Protein AF-A0A2W4Q2W7-F1 (afdb_monomer)

Radius of gyration: 11.34 Å; Cα contacts (8 Å, |Δi|>4): 76; chains: 1; bounding box: 24×24×31 Å

Mean predicted aligned error: 6.4 Å

Solvent-accessible surface area (backbone atoms only — not comparable to full-atom values): 4370 Å² total; per-residue (Å²): 116,51,70,60,37,36,40,64,37,59,73,33,70,70,42,32,53,49,44,49,71,70,28,45,72,55,59,72,32,68,56,42,76,54,67,34,23,81,32,26,65,74,64,48,19,80,80,39,48,82,61,40,26,73,71,47,44,51,51,52,50,54,55,41,48,76,74,28,85,70,67,65,62,62,80,63,128

Structure (mmCIF, N/CA/C/O backbone):
data_AF-A0A2W4Q2W7-F1
#
_entry.id   AF-A0A2W4Q2W7-F1
#
loop_
_atom_site.group_PDB
_atom_site.id
_atom_site.type_symbol
_atom_site.label_atom_id
_atom_site.label_alt_id
_atom_site.label_comp_id
_atom_site.label_asym_id
_atom_site.label_entity_id
_atom_site.label_seq_id
_atom_site.pdbx_PDB_ins_code
_atom_site.Cartn_x
_atom_site.Cartn_y
_atom_site.Cartn_z
_atom_site.occupancy
_atom_site.B_iso_or_equiv
_atom_site.auth_seq_id
_atom_site.auth_comp_id
_atom_site.auth_asym_id
_atom_site.auth_atom_id
_atom_site.pdbx_PDB_model_num
ATOM 1 N N . MET A 1 1 ? 5.574 2.062 16.321 1.00 33.97 1 MET A N 1
ATOM 2 C CA . MET A 1 1 ? 4.711 2.788 15.363 1.00 33.97 1 MET A CA 1
ATOM 3 C C . MET A 1 1 ? 4.313 1.778 14.307 1.00 33.97 1 MET A C 1
ATOM 5 O O . MET A 1 1 ? 5.177 1.308 13.587 1.00 33.97 1 MET A O 1
ATOM 9 N N . SER A 1 2 ? 3.075 1.302 14.344 1.00 50.56 2 SER A N 1
ATOM 10 C CA . SER A 1 2 ? 2.645 0.119 13.593 1.00 50.56 2 SER A CA 1
ATOM 11 C C . SER A 1 2 ? 2.331 0.498 12.153 1.00 50.56 2 SER A C 1
ATOM 13 O O . SER A 1 2 ? 1.193 0.813 11.821 1.00 50.56 2 SER A O 1
ATOM 15 N N . GLU A 1 3 ? 3.353 0.526 11.314 1.00 63.72 3 GLU A N 1
ATOM 16 C CA . GLU A 1 3 ? 3.181 0.705 9.883 1.00 63.72 3 GLU A CA 1
ATOM 17 C C . GLU A 1 3 ? 2.698 -0.627 9.290 1.00 63.72 3 GLU A C 1
ATOM 19 O O . GLU A 1 3 ? 3.431 -1.617 9.274 1.00 63.72 3 GLU A O 1
ATOM 24 N N . THR A 1 4 ? 1.431 -0.693 8.876 1.00 74.12 4 THR A N 1
ATOM 25 C CA . THR A 1 4 ? 0.859 -1.900 8.268 1.00 74.12 4 THR A CA 1
ATOM 26 C C . THR A 1 4 ? 1.651 -2.270 7.018 1.00 74.12 4 THR A C 1
ATOM 28 O O . THR A 1 4 ? 1.811 -1.455 6.107 1.00 74.12 4 THR A O 1
ATOM 31 N N . GLN A 1 5 ? 2.160 -3.503 6.993 1.00 86.25 5 GLN A N 1
ATOM 32 C CA . GLN A 1 5 ? 2.898 -4.020 5.847 1.00 86.25 5 GLN A CA 1
ATOM 33 C C . GLN A 1 5 ? 1.975 -4.168 4.643 1.00 86.25 5 GLN A C 1
ATOM 35 O O . GLN A 1 5 ? 0.813 -4.566 4.774 1.00 86.25 5 GLN A O 1
ATOM 40 N N . VAL A 1 6 ? 2.519 -3.910 3.459 1.00 87.94 6 VAL A N 1
ATOM 41 C CA . VAL A 1 6 ? 1.798 -4.077 2.196 1.00 87.94 6 VAL A CA 1
ATOM 42 C C . VAL A 1 6 ? 1.370 -5.528 1.996 1.00 87.94 6 VAL A C 1
ATOM 44 O O . VAL A 1 6 ? 0.294 -5.748 1.453 1.00 87.94 6 VAL A O 1
ATOM 47 N N . ALA A 1 7 ? 2.128 -6.515 2.495 1.00 88.25 7 ALA A N 1
ATOM 48 C CA . ALA A 1 7 ? 1.726 -7.924 2.489 1.00 88.25 7 ALA A CA 1
ATOM 49 C C . ALA A 1 7 ? 0.304 -8.104 3.031 1.00 88.25 7 ALA A C 1
ATOM 51 O O . ALA A 1 7 ? -0.551 -8.634 2.333 1.00 88.25 7 ALA A O 1
ATOM 52 N N . THR A 1 8 ? 0.038 -7.572 4.225 1.00 88.06 8 THR A N 1
ATOM 53 C CA . THR A 1 8 ? -1.265 -7.663 4.895 1.00 88.06 8 THR A CA 1
ATOM 54 C C . THR A 1 8 ? -2.380 -7.005 4.085 1.00 88.06 8 THR A C 1
ATOM 56 O O . THR A 1 8 ? -3.500 -7.502 4.069 1.00 88.06 8 THR A O 1
ATOM 59 N N . LEU A 1 9 ? -2.080 -5.893 3.410 1.00 86.50 9 LEU A N 1
ATOM 60 C CA . LEU A 1 9 ? -3.045 -5.184 2.567 1.00 86.50 9 LEU A CA 1
ATOM 61 C C . LEU A 1 9 ? -3.322 -5.923 1.252 1.00 86.50 9 LEU A C 1
ATOM 63 O O . LEU A 1 9 ? -4.426 -5.853 0.734 1.00 86.50 9 LEU A O 1
ATOM 67 N N . LEU A 1 10 ? -2.329 -6.618 0.700 1.00 87.25 10 LEU A N 1
ATOM 68 C CA . LEU A 1 10 ? -2.486 -7.412 -0.519 1.00 87.25 10 LEU A CA 1
ATOM 69 C C . LEU A 1 10 ? -3.191 -8.747 -0.264 1.00 87.25 10 LEU A C 1
ATOM 71 O O . LEU A 1 10 ? -3.909 -9.224 -1.140 1.00 87.25 10 LEU A O 1
ATOM 75 N N . ASP A 1 11 ? -2.986 -9.346 0.911 1.00 88.25 11 ASP A N 1
ATOM 76 C CA . ASP A 1 11 ? -3.694 -10.556 1.342 1.00 88.25 11 ASP A CA 1
ATOM 77 C C . ASP A 1 11 ? -5.185 -10.293 1.614 1.00 88.25 11 ASP A C 1
ATOM 79 O O . ASP A 1 11 ? -6.002 -11.208 1.498 1.00 88.25 11 ASP A O 1
ATOM 83 N N . ASP A 1 12 ? -5.560 -9.053 1.941 1.00 86.38 12 ASP A N 1
ATOM 84 C CA . ASP A 1 12 ? -6.959 -8.669 2.098 1.00 86.38 12 ASP A CA 1
ATOM 85 C C . ASP A 1 12 ? -7.566 -8.244 0.745 1.00 86.38 12 ASP A C 1
ATOM 87 O O . ASP A 1 12 ? -7.120 -7.271 0.132 1.00 86.38 12 ASP A O 1
ATOM 91 N N . PRO A 1 13 ? -8.604 -8.939 0.247 1.00 87.38 13 PRO A N 1
ATOM 92 C CA . PRO A 1 13 ? -9.167 -8.654 -1.069 1.00 87.38 13 PRO A CA 1
ATOM 93 C C . PRO A 1 13 ? -9.823 -7.269 -1.156 1.00 87.38 13 PRO A C 1
ATOM 95 O O . PRO A 1 13 ? -9.852 -6.686 -2.240 1.00 87.38 13 PRO A O 1
ATOM 98 N N . ALA A 1 14 ? -10.331 -6.719 -0.049 1.00 88.06 14 ALA A N 1
ATOM 99 C CA . ALA A 1 14 ? -10.937 -5.392 -0.048 1.00 88.06 14 ALA A CA 1
ATOM 100 C C . ALA A 1 14 ? -9.861 -4.297 -0.077 1.00 88.06 14 ALA A C 1
ATOM 102 O O . ALA A 1 14 ? -9.963 -3.349 -0.858 1.00 88.06 14 ALA A O 1
ATOM 103 N N . ALA A 1 15 ? -8.802 -4.446 0.718 1.00 89.31 15 ALA A N 1
ATOM 104 C CA . ALA A 1 15 ? -7.655 -3.543 0.700 1.00 89.31 15 ALA A CA 1
ATOM 105 C C . ALA A 1 15 ? -6.900 -3.590 -0.639 1.00 89.31 15 ALA A C 1
ATOM 107 O O . ALA A 1 15 ? -6.537 -2.543 -1.177 1.00 89.31 15 ALA A O 1
ATOM 108 N N . ASN A 1 16 ? -6.725 -4.777 -1.219 1.00 89.69 16 ASN A N 1
ATOM 109 C CA . ASN A 1 16 ? -6.081 -4.977 -2.516 1.00 89.69 16 ASN A CA 1
ATOM 110 C C . ASN A 1 16 ? -6.775 -4.176 -3.636 1.00 89.69 16 ASN A C 1
ATOM 112 O O . ASN A 1 16 ? -6.120 -3.495 -4.426 1.00 89.69 16 ASN A O 1
ATOM 116 N N . GLU A 1 17 ? -8.110 -4.174 -3.660 1.00 91.31 17 GLU A N 1
ATOM 117 C CA . GLU A 1 17 ? -8.896 -3.375 -4.608 1.00 91.31 17 GLU A CA 1
AT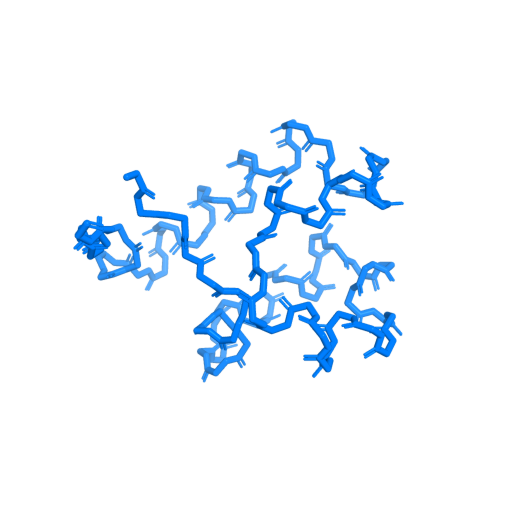OM 118 C C . GLU A 1 17 ? -8.701 -1.862 -4.417 1.00 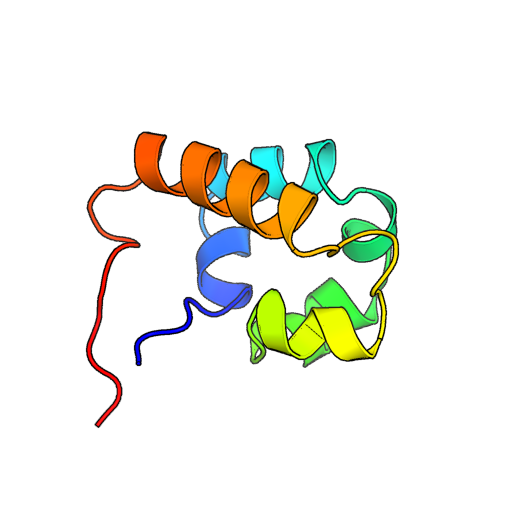91.31 17 GLU A C 1
ATOM 120 O O . GLU A 1 17 ? -8.635 -1.119 -5.401 1.00 91.31 17 GLU A O 1
ATOM 125 N N . VAL A 1 18 ? -8.578 -1.391 -3.170 1.00 89.94 18 VAL A N 1
ATOM 126 C CA . VAL A 1 18 ? -8.265 0.019 -2.877 1.00 89.94 18 VAL A CA 1
ATOM 127 C C . VAL A 1 18 ? -6.877 0.375 -3.393 1.00 89.94 18 VAL A C 1
ATOM 129 O O . VAL A 1 18 ? -6.734 1.378 -4.091 1.00 89.94 18 VAL A O 1
ATOM 132 N N . LEU A 1 19 ? -5.866 -0.450 -3.112 1.00 89.25 19 LEU A N 1
ATOM 133 C CA . LEU A 1 19 ? -4.500 -0.224 -3.590 1.00 89.25 19 LEU A CA 1
ATOM 134 C C . LEU A 1 19 ? -4.457 -0.160 -5.117 1.00 89.25 19 LEU A C 1
ATOM 136 O O . LEU A 1 19 ? -3.934 0.797 -5.682 1.00 89.25 19 LEU A O 1
ATOM 140 N N . LYS A 1 20 ? -5.094 -1.111 -5.798 1.00 91.56 20 LYS A N 1
ATOM 141 C CA . LYS A 1 20 ? -5.153 -1.144 -7.262 1.00 91.56 20 LYS A CA 1
ATOM 142 C C . LYS A 1 20 ? -5.790 0.112 -7.869 1.00 91.56 20 LYS A C 1
ATOM 144 O O . LYS A 1 20 ? -5.369 0.549 -8.936 1.00 91.56 20 LYS A O 1
ATOM 149 N N . LYS A 1 21 ? -6.793 0.699 -7.207 1.00 90.50 21 LYS A N 1
ATOM 150 C CA . LYS A 1 21 ? -7.471 1.927 -7.664 1.00 90.50 21 LYS A CA 1
ATOM 151 C C . LYS A 1 21 ? -6.691 3.196 -7.343 1.00 90.50 21 LYS A C 1
ATOM 153 O O . LYS A 1 21 ? -6.673 4.115 -8.154 1.00 90.50 21 LYS A O 1
ATOM 158 N N . MET A 1 22 ? -6.089 3.256 -6.160 1.00 89.81 22 MET A N 1
ATOM 159 C CA . MET A 1 22 ? -5.446 4.463 -5.644 1.00 89.81 22 MET A CA 1
ATOM 160 C C . MET A 1 22 ? -4.013 4.622 -6.142 1.00 89.81 22 MET A C 1
ATOM 162 O O . MET A 1 22 ? -3.587 5.735 -6.433 1.00 89.81 22 MET A O 1
ATOM 166 N N . ILE A 1 23 ? 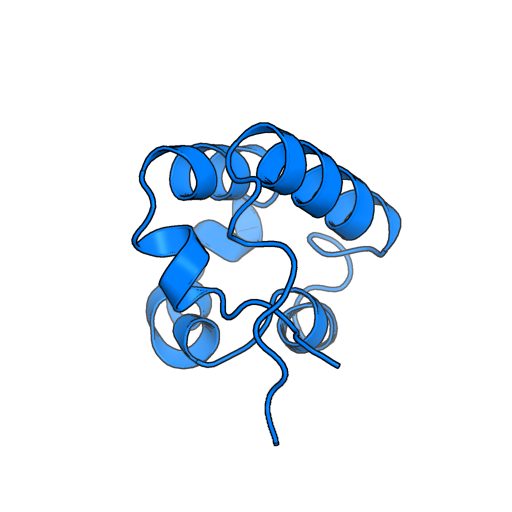-3.271 3.519 -6.234 1.00 90.00 23 ILE A N 1
ATOM 167 C CA . ILE A 1 23 ? -1.848 3.502 -6.590 1.00 90.00 23 ILE A CA 1
ATOM 168 C C . ILE A 1 23 ? -1.582 2.542 -7.761 1.00 90.00 23 ILE A C 1
ATOM 170 O O . ILE A 1 23 ? -0.702 1.693 -7.656 1.00 90.00 23 ILE A O 1
ATOM 174 N N . PRO A 1 24 ? -2.301 2.650 -8.898 1.00 91.12 24 PRO A N 1
ATOM 175 C CA . PRO A 1 24 ? -2.192 1.697 -10.006 1.00 91.12 24 PRO A CA 1
ATOM 176 C C . PRO A 1 24 ? -0.771 1.591 -10.571 1.00 91.12 24 PRO A C 1
ATOM 178 O O . PRO A 1 24 ? -0.359 0.504 -10.960 1.00 91.12 24 PRO A O 1
ATOM 181 N N . THR A 1 25 ? -0.006 2.686 -10.578 1.00 89.56 25 THR A N 1
ATOM 182 C CA . THR A 1 25 ? 1.395 2.705 -11.029 1.00 89.56 25 THR A CA 1
ATOM 183 C C . THR A 1 25 ? 2.297 1.882 -10.110 1.00 89.56 25 THR A C 1
ATOM 185 O O . THR A 1 25 ? 3.047 1.032 -10.580 1.00 89.56 25 THR A O 1
ATOM 188 N N . VAL A 1 26 ? 2.167 2.077 -8.794 1.00 89.38 26 VAL A N 1
ATOM 189 C CA . VAL A 1 26 ? 2.927 1.316 -7.790 1.00 89.38 26 VAL A CA 1
ATOM 190 C C . VAL A 1 26 ? 2.473 -0.137 -7.774 1.00 89.38 26 VAL A C 1
ATOM 192 O O . VAL A 1 26 ? 3.295 -1.040 -7.723 1.00 89.38 26 VAL A O 1
ATOM 195 N N . TYR A 1 27 ? 1.167 -0.372 -7.865 1.00 90.81 27 TYR A N 1
ATOM 196 C CA . TYR A 1 27 ? 0.582 -1.703 -7.917 1.00 90.81 27 TYR A CA 1
ATOM 197 C C . TYR A 1 27 ? 1.055 -2.483 -9.146 1.00 90.81 27 TYR A C 1
ATOM 199 O O . TYR A 1 27 ? 1.368 -3.658 -9.055 1.00 90.81 27 TYR A O 1
ATOM 207 N N . ALA A 1 28 ? 1.168 -1.836 -10.306 1.00 91.56 28 ALA A N 1
ATOM 208 C CA . ALA A 1 28 ? 1.691 -2.477 -11.509 1.00 91.56 28 ALA A CA 1
ATOM 209 C C . ALA A 1 28 ? 3.189 -2.828 -11.414 1.00 91.56 28 ALA A C 1
ATOM 211 O O . ALA A 1 28 ? 3.692 -3.568 -12.260 1.00 91.56 28 ALA A O 1
ATOM 212 N N . ASN A 1 29 ? 3.911 -2.314 -10.415 1.00 90.06 29 ASN A N 1
ATOM 213 C CA . ASN A 1 29 ? 5.333 -2.571 -10.239 1.00 90.06 29 ASN A CA 1
ATOM 214 C C . ASN A 1 29 ? 5.573 -3.954 -9.605 1.00 90.06 29 ASN A C 1
ATOM 216 O O . ASN A 1 29 ? 5.105 -4.251 -8.506 1.00 90.06 29 ASN A O 1
ATOM 220 N N . GLU A 1 30 ? 6.385 -4.791 -10.251 1.00 91.12 30 GLU A N 1
ATOM 221 C CA . GLU A 1 30 ? 6.759 -6.109 -9.722 1.00 91.12 30 GLU A CA 1
ATOM 222 C C . GLU A 1 30 ? 7.464 -6.029 -8.360 1.00 91.12 30 GLU A C 1
ATOM 224 O O . GLU A 1 30 ? 7.263 -6.898 -7.504 1.00 91.12 30 GLU A O 1
ATOM 229 N N . MET A 1 31 ? 8.251 -4.972 -8.109 1.00 88.12 31 MET A N 1
ATOM 230 C CA . MET A 1 31 ? 8.882 -4.780 -6.801 1.00 88.12 31 MET A CA 1
ATOM 231 C C . MET A 1 31 ? 7.843 -4.601 -5.700 1.00 88.12 31 MET A C 1
ATOM 233 O O . MET A 1 31 ? 8.061 -5.099 -4.603 1.00 88.12 31 MET A O 1
ATOM 237 N N . PHE A 1 32 ? 6.701 -3.967 -5.975 1.00 90.00 32 PHE A N 1
ATOM 238 C CA . PHE A 1 32 ? 5.629 -3.792 -4.994 1.00 90.00 32 PHE A CA 1
ATOM 239 C C . PHE A 1 32 ? 5.038 -5.136 -4.545 1.00 90.00 32 PHE A C 1
ATOM 241 O O . PHE A 1 32 ? 4.817 -5.361 -3.355 1.00 90.00 32 PHE A O 1
ATOM 248 N N . HIS A 1 33 ? 4.868 -6.063 -5.490 1.00 89.12 33 HIS A N 1
ATOM 249 C CA . HIS A 1 33 ? 4.343 -7.410 -5.250 1.00 89.12 33 HIS A CA 1
ATOM 250 C C . HIS A 1 33 ? 5.363 -8.401 -4.678 1.00 89.12 33 HIS A C 1
ATOM 252 O O . HIS A 1 33 ? 4.978 -9.486 -4.243 1.00 89.12 33 HIS A O 1
ATOM 258 N N . THR A 1 34 ? 6.647 -8.053 -4.659 1.00 89.25 34 THR A N 1
ATOM 259 C CA . THR A 1 34 ? 7.718 -8.909 -4.133 1.00 89.25 34 THR A CA 1
ATOM 260 C C . THR A 1 34 ? 8.325 -8.280 -2.880 1.00 89.25 34 THR A C 1
ATOM 262 O O . THR A 1 34 ? 7.859 -8.553 -1.777 1.00 89.25 34 THR A O 1
ATOM 265 N N . MET A 1 35 ? 9.297 -7.383 -3.044 1.00 88.12 35 MET A N 1
ATOM 266 C CA . MET A 1 35 ? 10.010 -6.683 -1.964 1.00 88.12 35 MET A CA 1
ATOM 267 C C . MET A 1 35 ? 9.096 -5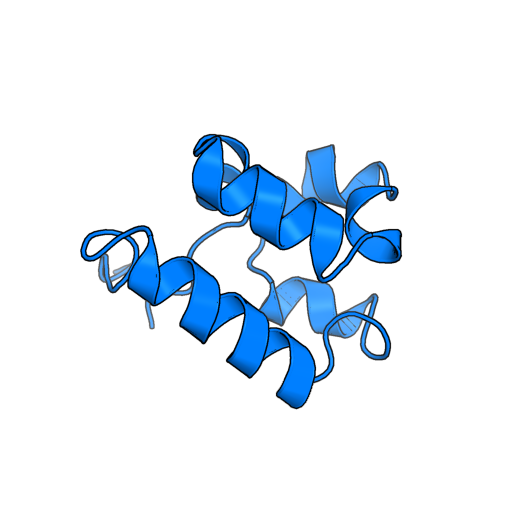.736 -1.173 1.00 88.12 35 MET A C 1
ATOM 269 O O . MET A 1 35 ? 9.182 -5.630 0.048 1.00 88.12 35 MET A O 1
ATOM 273 N N . GLY A 1 36 ? 8.185 -5.060 -1.869 1.00 86.25 36 GLY A N 1
ATOM 274 C CA . GLY A 1 36 ? 7.256 -4.091 -1.304 1.00 86.25 36 GLY A CA 1
ATOM 275 C C . GLY A 1 36 ? 6.315 -4.707 -0.280 1.00 86.25 36 GLY A C 1
ATOM 276 O O . GLY A 1 36 ? 5.929 -4.011 0.650 1.00 86.25 36 GLY A O 1
ATOM 277 N N . ARG A 1 37 ? 6.022 -6.014 -0.376 1.00 88.31 37 ARG A N 1
ATOM 278 C CA . ARG A 1 37 ? 5.174 -6.738 0.585 1.00 88.31 37 ARG A CA 1
ATOM 279 C C . ARG A 1 37 ? 5.723 -6.672 2.008 1.00 88.31 37 ARG A C 1
ATOM 281 O O . ARG A 1 37 ? 4.943 -6.545 2.947 1.00 88.31 37 ARG A O 1
ATOM 288 N N . GLU A 1 38 ? 7.040 -6.729 2.171 1.00 86.50 38 GLU A N 1
ATOM 289 C CA . GLU A 1 38 ? 7.690 -6.653 3.487 1.00 86.50 38 GLU A CA 1
ATOM 290 C C . GLU A 1 38 ? 7.806 -5.212 4.002 1.00 86.50 38 GLU A C 1
ATOM 292 O O . GLU A 1 38 ? 8.024 -4.988 5.195 1.00 86.50 38 GLU A O 1
ATOM 297 N N . LEU A 1 39 ? 7.616 -4.240 3.109 1.00 88.31 39 LEU A N 1
ATOM 298 C CA . LEU A 1 39 ? 7.657 -2.814 3.383 1.00 88.31 39 LEU A CA 1
ATOM 299 C C . LEU A 1 39 ? 6.259 -2.254 3.670 1.00 88.31 39 LEU A C 1
ATOM 301 O O . LEU A 1 39 ? 5.228 -2.926 3.598 1.00 88.31 39 LEU A O 1
ATOM 305 N N . THR A 1 40 ? 6.240 -0.977 4.025 1.00 89.19 40 THR A N 1
ATOM 306 C CA . THR A 1 40 ? 5.043 -0.195 4.331 1.00 89.19 40 THR A CA 1
ATOM 307 C C . THR A 1 40 ? 4.806 0.775 3.179 1.00 89.19 40 THR A C 1
ATOM 309 O O . THR A 1 40 ? 5.750 1.150 2.482 1.00 89.19 40 THR A O 1
ATOM 312 N N . LEU A 1 41 ? 3.571 1.237 2.965 1.00 86.88 41 LEU A N 1
ATOM 313 C CA . LEU A 1 41 ? 3.308 2.225 1.906 1.00 86.88 41 LEU A CA 1
ATOM 314 C C . LEU A 1 41 ? 4.159 3.495 2.085 1.00 86.88 41 LEU A C 1
ATOM 316 O O . LEU A 1 41 ? 4.626 4.080 1.114 1.00 86.88 41 LEU A O 1
ATOM 320 N N . LYS A 1 42 ? 4.436 3.870 3.337 1.00 86.75 42 LYS A N 1
ATOM 321 C CA . LYS A 1 42 ? 5.309 4.994 3.670 1.00 86.75 42 LYS A CA 1
ATOM 322 C C . LYS A 1 42 ? 6.782 4.721 3.365 1.00 86.75 42 LYS A C 1
ATOM 324 O O . LYS A 1 42 ? 7.481 5.614 2.906 1.00 86.75 42 LYS A O 1
ATOM 329 N N . ALA A 1 43 ? 7.262 3.495 3.558 1.00 88.31 43 ALA A N 1
ATOM 330 C CA . ALA A 1 43 ? 8.595 3.122 3.100 1.00 88.31 43 ALA A CA 1
ATOM 331 C C . ALA A 1 43 ? 8.679 3.151 1.567 1.00 88.31 43 ALA A C 1
ATOM 333 O O . ALA A 1 43 ? 9.687 3.590 1.028 1.00 88.31 43 ALA A O 1
ATOM 334 N N . ILE A 1 44 ? 7.625 2.745 0.855 1.00 88.38 44 ILE A N 1
ATOM 335 C CA . ILE A 1 44 ? 7.617 2.724 -0.616 1.00 88.38 44 ILE A CA 1
ATOM 336 C C . ILE A 1 44 ? 7.534 4.140 -1.209 1.00 88.38 44 ILE A C 1
ATOM 338 O O . ILE A 1 44 ? 8.052 4.375 -2.299 1.00 88.38 44 ILE A O 1
ATOM 342 N N . GLN A 1 45 ? 6.993 5.110 -0.464 1.00 89.12 45 GLN A N 1
ATOM 343 C CA . GLN A 1 45 ? 6.977 6.532 -0.835 1.00 89.12 45 GLN A CA 1
ATOM 344 C C . GLN A 1 45 ? 8.356 7.077 -1.227 1.00 89.12 45 GLN A C 1
ATOM 346 O O . GLN A 1 45 ? 8.431 7.960 -2.074 1.00 89.12 45 GLN A O 1
ATOM 351 N N . GLN A 1 46 ? 9.453 6.555 -0.663 1.00 87.50 46 GLN A N 1
ATOM 352 C CA . GLN A 1 46 ? 10.803 6.997 -1.040 1.00 87.50 46 GLN A CA 1
ATOM 353 C C . GLN A 1 46 ? 11.156 6.677 -2.504 1.00 87.50 46 GLN A C 1
ATOM 355 O O . GLN A 1 46 ? 12.005 7.345 -3.087 1.00 87.50 46 GLN A O 1
ATOM 360 N N . TYR A 1 47 ? 10.518 5.656 -3.080 1.00 87.94 47 TYR A N 1
ATOM 361 C CA . TYR A 1 47 ? 10.707 5.234 -4.467 1.00 87.94 47 TYR A CA 1
ATOM 362 C C . TYR A 1 47 ? 9.645 5.845 -5.384 1.00 87.94 47 TYR A C 1
ATOM 364 O O . TYR A 1 47 ? 9.958 6.229 -6.504 1.00 87.94 47 TYR A O 1
ATOM 372 N N . GLU A 1 48 ? 8.410 5.978 -4.888 1.00 87.69 48 GLU A N 1
ATOM 373 C CA . GLU A 1 48 ? 7.248 6.462 -5.645 1.00 87.69 48 GLU A CA 1
ATOM 374 C C . GLU A 1 48 ? 6.579 7.668 -4.949 1.00 87.69 48 GLU A C 1
ATOM 376 O O . GLU A 1 48 ? 5.416 7.584 -4.541 1.00 87.69 48 GLU A O 1
ATOM 381 N N . PRO A 1 49 ? 7.270 8.812 -4.786 1.00 88.50 49 PRO A N 1
ATOM 382 C CA . PRO A 1 49 ? 6.736 9.958 -4.046 1.00 88.50 49 PRO A CA 1
ATOM 383 C C . PRO A 1 49 ? 5.548 10.629 -4.750 1.00 88.50 49 PRO A C 1
ATOM 385 O O . PRO A 1 49 ? 4.730 11.272 -4.094 1.00 88.50 49 PRO A O 1
ATOM 388 N N . GLU A 1 50 ? 5.432 10.473 -6.071 1.00 86.81 50 GLU A N 1
ATOM 389 C CA . GLU A 1 50 ? 4.314 11.002 -6.860 1.00 86.81 50 GLU A CA 1
ATOM 390 C C . GLU A 1 50 ? 3.039 10.171 -6.677 1.00 86.81 50 GLU A C 1
ATOM 392 O O . GLU A 1 50 ? 1.954 10.716 -6.485 1.00 86.81 50 GLU A O 1
ATOM 397 N N . ALA 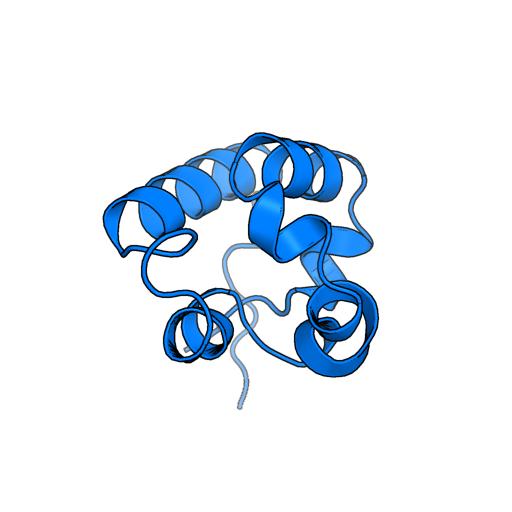A 1 51 ? 3.151 8.841 -6.692 1.00 86.69 51 ALA A N 1
ATOM 398 C CA . ALA A 1 51 ? 1.991 7.973 -6.513 1.00 86.69 51 ALA A CA 1
ATOM 399 C C . ALA A 1 51 ? 1.593 7.851 -5.032 1.00 86.69 51 ALA A C 1
ATOM 401 O O . ALA A 1 51 ? 0.406 7.871 -4.701 1.00 86.69 51 ALA A O 1
ATOM 402 N N . LEU A 1 52 ? 2.579 7.786 -4.133 1.00 88.44 52 LEU A N 1
ATOM 403 C CA . LEU A 1 52 ? 2.414 7.673 -2.680 1.00 88.44 52 LEU A CA 1
ATOM 404 C C . LEU A 1 52 ? 2.700 8.996 -1.965 1.00 88.44 52 LEU A C 1
ATOM 406 O O . LEU A 1 52 ? 3.274 9.004 -0.879 1.00 88.44 52 LEU A O 1
ATOM 410 N N . SER A 1 53 ? 2.299 10.125 -2.546 1.00 89.19 53 SER A N 1
ATOM 411 C CA . SER A 1 53 ? 2.366 11.411 -1.843 1.00 89.19 53 SER A CA 1
ATOM 412 C C . SER A 1 53 ? 1.587 11.354 -0.525 1.00 89.19 53 SER A C 1
ATOM 414 O O . SER A 1 53 ? 0.609 10.610 -0.421 1.00 89.19 53 SER A O 1
ATOM 416 N N . ASP A 1 54 ? 1.948 12.177 0.464 1.00 86.69 54 ASP A N 1
ATOM 417 C CA . ASP A 1 54 ? 1.284 12.203 1.779 1.00 86.69 54 ASP A CA 1
ATOM 418 C C . ASP A 1 54 ? -0.246 12.329 1.685 1.00 86.69 54 ASP A C 1
ATOM 420 O O . ASP A 1 54 ? -0.974 11.687 2.442 1.00 86.69 54 ASP A O 1
ATOM 424 N N . GLU A 1 55 ? -0.752 13.090 0.710 1.00 87.75 55 GLU A N 1
ATOM 425 C CA . GLU A 1 55 ? -2.190 13.217 0.463 1.00 87.75 55 GLU A CA 1
ATOM 426 C C . GLU A 1 55 ? -2.825 11.898 -0.019 1.00 87.75 55 GLU A C 1
ATOM 428 O O . GLU A 1 55 ? -3.892 11.504 0.457 1.00 87.75 55 GLU A O 1
ATOM 433 N N . ASN A 1 56 ? -2.165 11.180 -0.932 1.00 88.75 56 ASN A N 1
ATOM 434 C CA . ASN A 1 56 ? -2.640 9.888 -1.430 1.00 88.75 56 ASN A C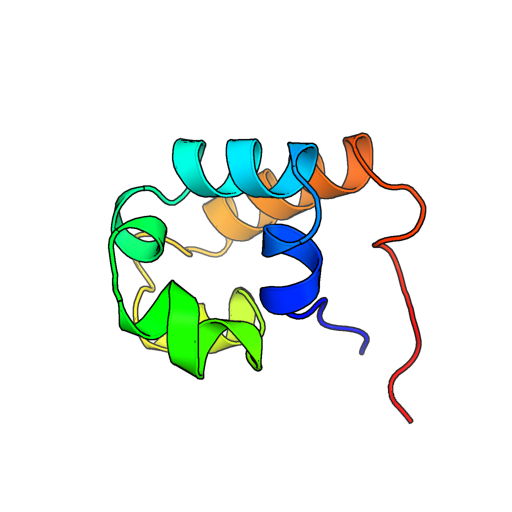A 1
ATOM 435 C C . ASN A 1 56 ? -2.523 8.806 -0.359 1.00 88.75 56 ASN A C 1
ATOM 437 O O . ASN A 1 56 ? -3.457 8.027 -0.190 1.00 88.75 56 ASN A O 1
ATOM 441 N N . LEU A 1 57 ? -1.432 8.793 0.409 1.00 87.31 57 LEU A N 1
ATOM 442 C CA . LEU A 1 57 ? -1.272 7.899 1.555 1.00 87.31 57 LEU A CA 1
ATOM 443 C C . LEU A 1 57 ? -2.371 8.114 2.591 1.00 87.31 57 LEU A C 1
ATOM 445 O O . LEU A 1 57 ? -2.951 7.140 3.062 1.00 87.31 57 LEU A O 1
ATOM 449 N N . ALA A 1 58 ? -2.708 9.366 2.908 1.00 88.75 58 ALA A N 1
ATOM 450 C CA . ALA A 1 58 ? -3.804 9.677 3.819 1.00 88.75 58 ALA A CA 1
ATOM 451 C C . ALA A 1 58 ? -5.156 9.177 3.285 1.00 88.75 58 ALA A C 1
ATOM 453 O O . ALA A 1 58 ? -5.931 8.592 4.041 1.00 88.75 58 ALA A O 1
ATOM 454 N N . LYS A 1 59 ? -5.430 9.343 1.983 1.00 88.62 59 LYS A N 1
ATOM 455 C CA . LYS A 1 59 ? -6.651 8.814 1.346 1.00 88.62 59 LYS A CA 1
ATOM 456 C C . LYS A 1 59 ? -6.694 7.287 1.373 1.00 88.62 59 LYS A C 1
ATOM 458 O O . LYS A 1 59 ? -7.709 6.724 1.768 1.00 88.62 59 LYS A O 1
ATOM 463 N N . VAL A 1 60 ? -5.601 6.620 0.997 1.00 86.81 60 VAL A N 1
ATOM 464 C CA . VAL A 1 60 ? -5.482 5.154 1.044 1.00 86.81 60 VAL A CA 1
ATOM 465 C C . VAL A 1 60 ? -5.706 4.667 2.468 1.00 86.81 60 VAL A C 1
ATOM 467 O O . VAL A 1 60 ? -6.527 3.786 2.687 1.00 86.81 60 VAL A O 1
ATOM 470 N N . GLN A 1 61 ? -5.048 5.282 3.449 1.00 83.25 61 GLN A N 1
ATOM 471 C CA . GLN A 1 61 ? -5.209 4.928 4.853 1.00 83.25 61 GLN A CA 1
ATOM 472 C C . GLN A 1 61 ? -6.655 5.104 5.326 1.00 83.25 61 GLN A C 1
ATOM 474 O O . GLN A 1 61 ? -7.159 4.234 6.026 1.00 83.25 61 GLN A O 1
ATOM 479 N N . ALA A 1 62 ? -7.331 6.184 4.929 1.00 87.38 62 ALA A N 1
ATOM 480 C CA . ALA A 1 62 ? -8.730 6.417 5.277 1.00 87.38 62 ALA A CA 1
ATOM 481 C C . ALA A 1 62 ? -9.674 5.378 4.648 1.00 87.38 62 ALA A C 1
ATOM 483 O O . ALA A 1 62 ? -10.614 4.931 5.299 1.00 87.38 62 ALA A O 1
ATOM 484 N N . GLU A 1 63 ? -9.430 4.968 3.402 1.00 87.50 63 GLU A N 1
ATOM 485 C CA . GLU A 1 63 ? -10.208 3.907 2.753 1.00 87.50 63 GLU A CA 1
ATOM 486 C C . GLU A 1 63 ? -9.944 2.540 3.398 1.00 87.50 63 GLU A C 1
ATOM 488 O O . GLU A 1 63 ? -10.879 1.789 3.654 1.00 87.50 63 GLU A O 1
ATOM 493 N N . LEU A 1 64 ? -8.691 2.231 3.736 1.00 83.44 64 LEU A N 1
ATOM 494 C CA . LEU A 1 64 ? -8.322 0.993 4.428 1.00 83.44 64 LEU A CA 1
ATOM 495 C C . LEU A 1 64 ? -8.899 0.916 5.849 1.00 83.44 64 LEU A C 1
ATOM 497 O O . LEU A 1 64 ? -9.365 -0.146 6.267 1.00 83.44 64 LEU A O 1
ATOM 501 N N . ASP A 1 65 ? -8.905 2.036 6.575 1.00 83.69 65 ASP A N 1
ATOM 502 C CA . ASP A 1 65 ? -9.471 2.148 7.925 1.00 83.69 65 ASP A CA 1
ATOM 503 C C . ASP A 1 65 ? -10.979 1.855 7.928 1.00 83.69 65 ASP A C 1
ATOM 505 O O . ASP A 1 65 ? -11.472 1.114 8.779 1.00 83.69 65 ASP A O 1
ATOM 509 N N . LYS A 1 66 ? -11.701 2.310 6.893 1.00 83.88 66 LYS A N 1
ATOM 510 C CA . LYS A 1 66 ? -13.121 1.972 6.691 1.00 83.88 66 LYS A CA 1
ATOM 511 C C . LYS A 1 66 ? -13.357 0.479 6.461 1.00 83.88 66 LYS A C 1
ATOM 513 O O . LYS A 1 66 ? -14.420 -0.025 6.816 1.00 83.88 66 LYS A O 1
ATOM 518 N N . LEU A 1 67 ? -12.407 -0.214 5.834 1.00 75.50 67 LEU A N 1
ATOM 519 C CA . LEU A 1 67 ? -12.532 -1.632 5.484 1.00 75.50 67 LEU A CA 1
ATOM 520 C C . LEU A 1 67 ? -12.109 -2.557 6.627 1.00 75.50 67 LEU A C 1
ATOM 522 O O . LEU A 1 67 ? -12.624 -3.667 6.747 1.00 75.50 67 LEU A O 1
ATOM 526 N N . THR A 1 68 ? -11.192 -2.110 7.486 1.00 58.06 68 THR A N 1
ATOM 527 C CA . THR A 1 68 ? -10.632 -2.943 8.551 1.00 58.06 68 THR A CA 1
ATOM 528 C C . THR A 1 68 ? -10.409 -2.157 9.846 1.00 58.06 68 THR A C 1
ATOM 530 O O . THR A 1 68 ? -9.353 -1.549 10.013 1.00 58.06 68 THR A O 1
ATOM 533 N N . PRO A 1 69 ? -11.271 -2.310 10.873 1.00 54.97 69 PRO A N 1
ATOM 534 C CA . PRO A 1 69 ? -10.954 -1.828 12.223 1.00 54.97 69 PRO A CA 1
ATOM 535 C C . PRO A 1 69 ? -9.770 -2.580 12.873 1.00 54.97 69 PRO A C 1
ATOM 537 O O . PRO A 1 69 ? -9.354 -2.246 13.976 1.00 54.97 69 PRO A O 1
ATOM 540 N N . LYS A 1 70 ? -9.227 -3.615 12.208 1.00 49.16 70 LYS A N 1
ATOM 541 C CA . LYS A 1 70 ? -8.115 -4.458 12.680 1.00 49.16 70 LYS A CA 1
ATOM 542 C C . LYS A 1 70 ? -6.754 -4.110 12.052 1.00 49.16 70 LYS A C 1
ATOM 544 O O . LYS A 1 70 ? -5.734 -4.552 12.575 1.00 49.16 70 LYS A O 1
ATOM 549 N N . ALA A 1 71 ? -6.715 -3.335 10.961 1.00 51.38 71 ALA A N 1
ATOM 550 C CA . ALA A 1 71 ? -5.457 -2.865 10.365 1.00 51.38 71 ALA A CA 1
ATOM 551 C C . ALA A 1 71 ? -4.891 -1.641 11.105 1.00 51.38 71 ALA A C 1
ATOM 553 O O . ALA A 1 71 ? -3.695 -1.361 11.017 1.00 51.38 71 ALA A O 1
ATOM 554 N N . ALA A 1 72 ? -5.725 -0.958 11.895 1.00 47.72 72 ALA A N 1
ATOM 555 C CA . ALA A 1 72 ? -5.275 -0.030 12.914 1.00 47.72 72 ALA A CA 1
ATOM 556 C C . ALA A 1 72 ? -4.646 -0.818 14.079 1.00 47.72 72 ALA A C 1
ATOM 558 O O . ALA A 1 72 ? -5.330 -1.360 14.940 1.00 47.72 72 ALA A O 1
ATOM 559 N N . ALA A 1 73 ? -3.316 -0.843 14.103 1.00 47.94 73 ALA A N 1
ATOM 560 C CA . ALA A 1 73 ? -2.474 -1.2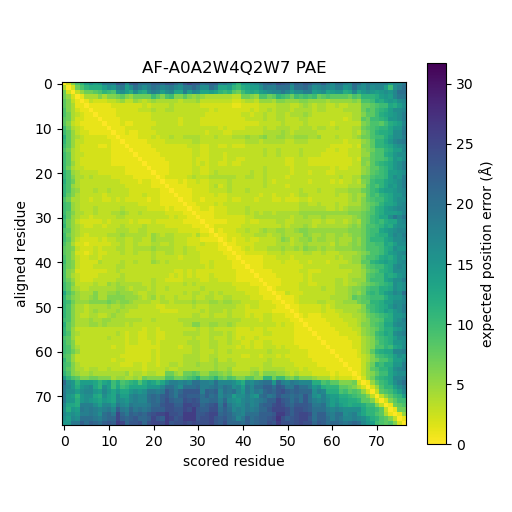56 15.223 1.00 47.94 73 ALA A CA 1
ATOM 561 C C . ALA A 1 73 ? -2.281 -2.766 15.470 1.00 47.94 73 ALA A C 1
ATOM 563 O O . ALA A 1 73 ? -3.077 -3.463 16.096 1.00 47.94 73 ALA A O 1
ATOM 564 N N . LYS A 1 74 ? -1.047 -3.210 15.208 1.00 36.78 74 LYS A N 1
ATOM 565 C CA . LYS A 1 74 ? -0.353 -4.133 16.112 1.00 36.78 74 LYS A CA 1
ATOM 566 C C . LYS A 1 74 ? 1.008 -3.536 16.482 1.00 36.78 74 LYS A C 1
ATOM 568 O O . LYS A 1 74 ? 1.792 -3.304 15.568 1.00 36.78 74 LYS A O 1
ATOM 573 N N . PRO A 1 75 ? 1.286 -3.230 17.763 1.00 34.41 75 PRO A N 1
ATOM 574 C CA . PRO A 1 75 ? 2.525 -2.574 18.165 1.00 34.41 75 PRO A CA 1
ATOM 575 C C . PRO A 1 75 ? 3.698 -3.508 17.859 1.00 34.41 75 PRO A C 1
ATOM 577 O O . PRO A 1 75 ? 3.854 -4.550 18.494 1.00 34.41 75 PRO A O 1
ATOM 580 N N . ALA A 1 76 ? 4.482 -3.161 16.839 1.00 37.78 76 ALA A N 1
ATOM 581 C CA . ALA A 1 76 ? 5.790 -3.758 16.623 1.00 37.78 76 ALA A CA 1
ATOM 582 C C . ALA A 1 76 ? 6.719 -3.265 17.745 1.00 37.78 76 ALA A C 1
ATOM 584 O O . ALA A 1 76 ? 6.781 -2.062 18.014 1.00 37.78 76 ALA A O 1
ATOM 585 N N . LYS A 1 77 ? 7.302 -4.249 18.431 1.00 34.53 77 LYS A N 1
ATOM 586 C CA . LYS A 1 77 ? 8.104 -4.189 19.656 1.00 34.53 77 LYS A CA 1
ATOM 587 C C . LYS A 1 77 ? 9.345 -3.308 19.530 1.00 34.53 77 LYS A C 1
ATOM 589 O O . LYS A 1 77 ? 9.974 -3.353 18.454 1.00 34.53 77 LYS A O 1
#

Secondary structure (DSSP, 8-state):
----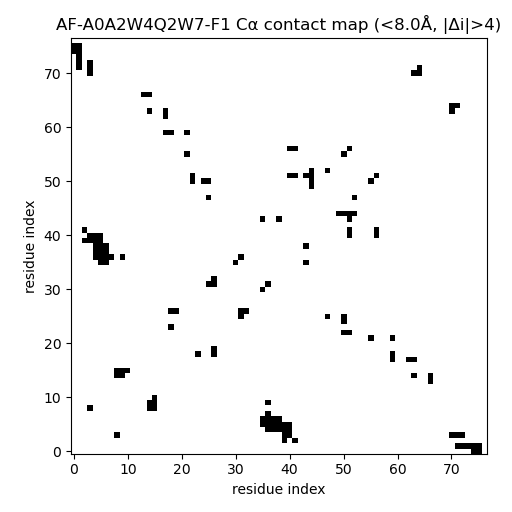BHHHHHHSHHHHHHHHHH-HHHHT-HHHHTGGGGSBHHHHTTT-TTTT-HHHHHHHHHHHHHH-TTTS-----

Foldseek 3Di:
DDQQFVLVLCVDPQSVVLCCVQQVVLNPDPCCVPVSRRPHLVVCCVVVVPSSPVVSVVVSVVSVCVVDVPSPDDDDD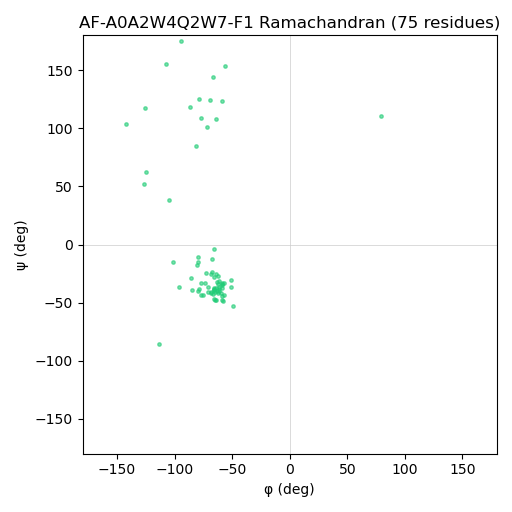

pLDDT: mean 80.77, std 16.27, range [33.97, 91.56]

Sequence (77 aa):
MSETQVATLLDDPAANEVLKKMIPTVYANEMFHTMGRELTLKAIQQYEPEALSDENLAKVQAELDKLTPKAAAKPAK